Protein AF-A0A0T5ZWY5-F1 (afdb_monomer_lite)

Organism: NCBI:txid1576480

Structure (mmCIF, N/CA/C/O backbone):
data_AF-A0A0T5ZWY5-F1
#
_entry.id   AF-A0A0T5ZWY5-F1
#
loop_
_atom_site.group_PDB
_atom_site.id
_atom_site.type_symbol
_atom_site.label_atom_id
_atom_site.label_alt_id
_atom_site.label_comp_id
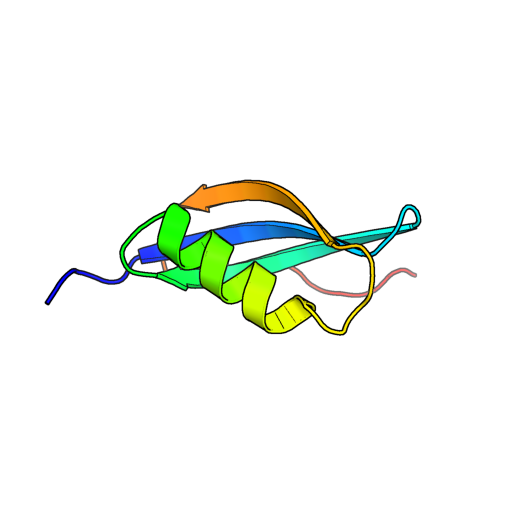_atom_site.label_asym_id
_atom_site.label_entity_id
_atom_site.label_seq_id
_atom_site.pdbx_PDB_ins_code
_atom_site.Cartn_x
_atom_site.Cartn_y
_atom_site.Cartn_z
_atom_site.occupancy
_atom_site.B_iso_or_equiv
_atom_site.auth_seq_id
_atom_site.auth_comp_id
_atom_site.auth_asym_id
_atom_site.auth_atom_id
_atom_site.pdbx_PDB_model_num
ATOM 1 N N . MET A 1 1 ? -17.253 12.729 9.485 1.00 57.66 1 MET A N 1
ATOM 2 C CA . MET A 1 1 ? -15.794 12.540 9.345 1.00 57.66 1 MET A CA 1
ATOM 3 C C . MET A 1 1 ? -15.497 11.103 9.727 1.00 57.66 1 MET A C 1
ATOM 5 O O . MET A 1 1 ? -15.853 10.729 10.840 1.00 57.66 1 MET A O 1
ATOM 9 N N . GLY A 1 2 ? -15.001 10.282 8.800 1.00 69.56 2 GLY A N 1
ATOM 10 C CA . GLY A 1 2 ? -14.653 8.889 9.074 1.00 69.56 2 GLY A CA 1
ATOM 11 C C . GLY A 1 2 ? -13.366 8.783 9.893 1.00 69.56 2 GLY A C 1
ATOM 12 O O . GLY A 1 2 ? -12.566 9.716 9.960 1.00 69.56 2 GLY A O 1
ATOM 13 N N . LYS A 1 3 ? -13.185 7.651 10.579 1.00 82.06 3 LYS A N 1
ATOM 14 C CA . LYS A 1 3 ? -11.973 7.366 11.356 1.00 82.06 3 LYS A CA 1
ATOM 15 C C . LYS A 1 3 ? -10.871 6.889 10.404 1.00 82.06 3 LYS A C 1
ATOM 17 O O . LYS A 1 3 ? -11.082 5.922 9.673 1.00 82.06 3 LYS A O 1
ATOM 22 N N . LEU A 1 4 ? -9.711 7.547 10.436 1.00 89.12 4 LEU A N 1
ATOM 23 C CA . LEU A 1 4 ? -8.532 7.124 9.677 1.00 89.12 4 LEU A CA 1
ATOM 24 C C . LEU A 1 4 ? -7.978 5.803 10.222 1.00 89.12 4 LEU A C 1
ATOM 26 O O . LEU A 1 4 ? -7.938 5.582 11.435 1.00 89.12 4 LEU A O 1
ATOM 30 N N . ARG A 1 5 ? -7.542 4.943 9.304 1.00 89.75 5 ARG A N 1
ATOM 31 C CA . ARG A 1 5 ? -6.944 3.629 9.548 1.00 89.75 5 ARG A CA 1
ATOM 32 C C . ARG A 1 5 ? -5.637 3.516 8.773 1.00 89.75 5 ARG A C 1
ATOM 34 O O . ARG A 1 5 ? -5.462 4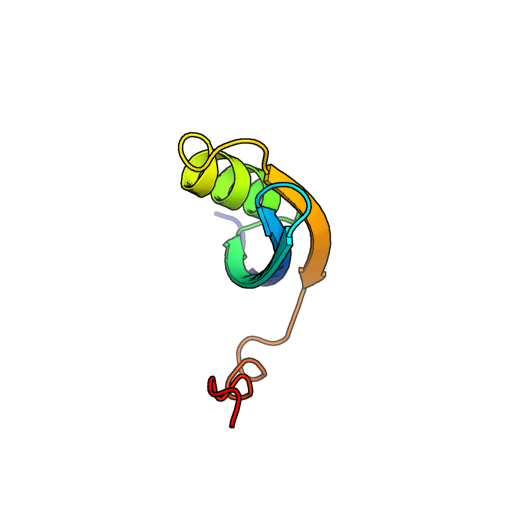.194 7.760 1.00 89.75 5 ARG A O 1
ATOM 41 N N . LYS A 1 6 ? -4.711 2.705 9.276 1.00 91.75 6 LYS A N 1
ATOM 42 C CA . LYS A 1 6 ? -3.384 2.521 8.688 1.00 91.75 6 LYS A CA 1
ATOM 43 C C . LYS A 1 6 ? -3.418 1.312 7.762 1.00 91.75 6 LYS A C 1
ATOM 45 O O . LYS A 1 6 ? -3.864 0.244 8.165 1.00 91.75 6 LYS A O 1
ATOM 50 N N . PHE A 1 7 ? -2.944 1.479 6.538 1.00 92.50 7 PHE A N 1
ATOM 51 C CA . PHE A 1 7 ? -2.879 0.424 5.536 1.00 92.50 7 PHE A CA 1
ATOM 52 C C . PHE A 1 7 ? -1.438 0.224 5.085 1.00 92.50 7 PHE A C 1
ATOM 54 O O . PHE A 1 7 ? -0.761 1.197 4.767 1.00 92.50 7 PHE A O 1
ATOM 61 N N . LEU A 1 8 ? -0.989 -1.027 5.032 1.00 93.25 8 LEU A N 1
ATOM 62 C CA . LEU A 1 8 ? 0.235 -1.437 4.359 1.00 93.25 8 LEU A CA 1
ATOM 63 C C . LEU A 1 8 ? -0.104 -1.822 2.919 1.00 93.25 8 LEU A C 1
ATOM 65 O O . LEU A 1 8 ? -0.907 -2.726 2.676 1.00 93.25 8 LEU A O 1
ATOM 69 N N . VAL A 1 9 ? 0.512 -1.127 1.977 1.00 92.69 9 VAL A N 1
ATOM 70 C CA . VAL A 1 9 ? 0.281 -1.256 0.542 1.00 92.69 9 VAL A CA 1
ATOM 71 C C . VAL A 1 9 ? 1.526 -1.856 -0.086 1.00 92.69 9 VAL A C 1
ATOM 73 O O . VAL A 1 9 ? 2.626 -1.347 0.098 1.00 92.69 9 VAL A O 1
ATOM 76 N N . GLU A 1 10 ? 1.353 -2.940 -0.830 1.00 92.25 10 GLU A N 1
ATOM 77 C CA . GLU A 1 10 ? 2.410 -3.556 -1.622 1.00 92.25 10 GLU A CA 1
ATOM 78 C C . GLU A 1 10 ? 2.379 -3.021 -3.055 1.00 92.25 10 GLU A C 1
ATOM 80 O O . GLU A 1 10 ? 1.396 -3.207 -3.780 1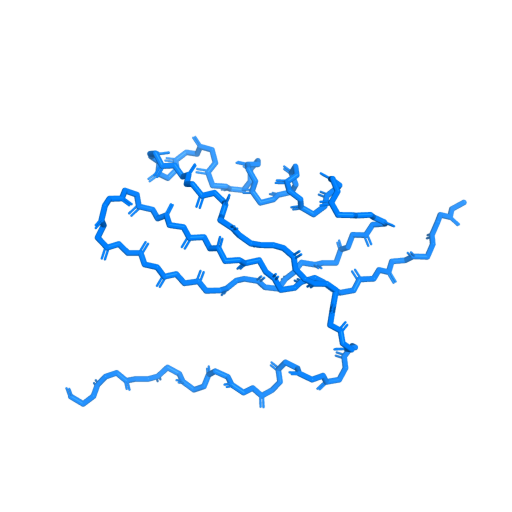.00 92.25 10 GLU A O 1
ATOM 85 N N . ILE A 1 11 ? 3.470 -2.368 -3.452 1.00 90.19 11 ILE A N 1
ATOM 86 C CA . ILE A 1 11 ? 3.577 -1.617 -4.700 1.00 90.19 11 ILE A CA 1
ATOM 87 C C . ILE A 1 11 ? 4.699 -2.203 -5.550 1.00 90.19 11 ILE A C 1
ATOM 89 O O . ILE A 1 11 ? 5.822 -2.404 -5.075 1.00 90.19 11 ILE A O 1
ATOM 93 N N . PHE A 1 12 ? 4.403 -2.427 -6.827 1.00 87.19 12 PHE A N 1
ATOM 94 C CA . PHE A 1 12 ? 5.383 -2.754 -7.852 1.00 87.19 12 PHE A CA 1
ATOM 95 C C . PHE A 1 12 ? 5.544 -1.570 -8.799 1.00 87.19 12 PHE A C 1
ATOM 97 O O . PHE A 1 12 ? 4.560 -1.070 -9.333 1.00 87.19 12 PHE A O 1
ATOM 104 N N . VAL A 1 13 ? 6.778 -1.113 -9.008 1.00 82.94 13 VAL A N 1
ATOM 105 C CA . VAL A 1 13 ? 7.107 -0.088 -10.008 1.00 82.94 13 VAL A CA 1
ATOM 106 C C . VAL A 1 13 ? 7.850 -0.768 -11.151 1.00 82.94 13 VAL A C 1
ATOM 108 O O . VAL A 1 13 ? 9.002 -1.192 -11.008 1.00 82.94 13 VAL A O 1
ATOM 111 N N . GLY A 1 14 ? 7.167 -0.898 -12.287 1.00 79.06 14 GLY A N 1
ATOM 112 C CA . GLY A 1 14 ? 7.575 -1.771 -13.384 1.00 79.06 14 GLY A CA 1
ATOM 113 C C . GLY A 1 14 ? 7.694 -3.239 -12.951 1.00 79.06 14 GLY A C 1
ATOM 114 O O . GLY A 1 14 ? 7.142 -3.660 -11.940 1.00 79.06 14 GLY A O 1
ATOM 115 N N . ASN A 1 15 ? 8.479 -4.024 -13.695 1.00 74.31 15 ASN A N 1
ATOM 116 C CA . ASN A 1 15 ? 8.655 -5.462 -13.428 1.00 74.31 15 ASN A CA 1
ATOM 117 C C . ASN A 1 15 ? 9.800 -5.784 -12.449 1.00 74.31 15 ASN A C 1
ATOM 119 O O . ASN A 1 15 ? 10.159 -6.950 -12.298 1.00 74.31 15 ASN A O 1
ATOM 123 N N . THR A 1 16 ? 10.445 -4.781 -11.848 1.00 68.62 16 THR A N 1
ATOM 124 C CA . THR A 1 16 ? 11.753 -4.975 -11.192 1.00 68.62 16 THR A CA 1
ATOM 125 C C . THR A 1 16 ? 11.839 -4.476 -9.760 1.00 68.62 16 THR A C 1
ATOM 127 O O . THR A 1 16 ? 12.753 -4.889 -9.049 1.00 68.62 16 THR A O 1
ATOM 130 N N . ARG A 1 17 ? 10.934 -3.603 -9.308 1.00 77.62 17 ARG A N 1
ATOM 131 C CA . ARG A 1 17 ? 11.004 -3.026 -7.961 1.00 77.62 17 ARG A CA 1
ATOM 132 C C . ARG A 1 17 ? 9.707 -3.258 -7.220 1.00 77.62 17 ARG A C 1
ATOM 134 O O . ARG A 1 17 ? 8.655 -2.838 -7.683 1.00 77.62 17 ARG A O 1
ATOM 141 N N . LYS A 1 18 ? 9.825 -3.893 -6.060 1.00 86.56 18 LYS A N 1
ATOM 142 C CA . LYS A 1 18 ? 8.751 -4.128 -5.104 1.00 86.56 18 LYS A CA 1
ATOM 143 C C . LYS A 1 18 ? 9.104 -3.412 -3.810 1.00 86.56 18 LYS A C 1
ATOM 145 O O . LYS A 1 18 ? 10.223 -3.568 -3.327 1.00 86.56 18 LYS A O 1
ATOM 150 N N . PHE A 1 19 ? 8.168 -2.664 -3.249 1.00 86.56 19 PHE A N 1
ATOM 151 C CA . PHE A 1 19 ? 8.307 -2.108 -1.908 1.00 86.56 19 PHE A CA 1
ATOM 152 C C . PHE A 1 19 ? 6.943 -1.972 -1.237 1.00 86.56 19 PHE A C 1
ATOM 154 O O . PHE A 1 19 ? 5.895 -2.058 -1.882 1.00 86.56 19 PHE A O 1
ATOM 161 N N . HIS A 1 20 ? 6.972 -1.769 0.074 1.00 89.75 20 HIS A N 1
ATOM 162 C CA . HIS A 1 20 ? 5.781 -1.545 0.876 1.00 89.75 20 HIS A CA 1
ATOM 163 C C . HIS A 1 20 ? 5.694 -0.082 1.290 1.00 89.75 20 HIS A C 1
ATOM 165 O O . HIS A 1 20 ? 6.693 0.525 1.672 1.00 89.75 20 HIS A O 1
ATOM 171 N N . GLU A 1 21 ? 4.494 0.481 1.239 1.00 87.88 21 GLU A N 1
ATOM 172 C CA . GLU A 1 21 ? 4.213 1.822 1.732 1.00 87.88 21 GLU A CA 1
ATOM 173 C C . GLU A 1 21 ? 3.069 1.790 2.740 1.00 87.88 21 GLU A C 1
ATOM 175 O O . GLU A 1 21 ? 2.077 1.089 2.558 1.00 87.88 21 GLU A O 1
ATOM 180 N N . THR A 1 22 ? 3.198 2.571 3.810 1.00 92.19 22 THR A N 1
ATOM 181 C CA . THR A 1 22 ? 2.113 2.741 4.772 1.00 92.19 22 THR A CA 1
ATOM 182 C C . THR A 1 22 ? 1.327 4.018 4.488 1.00 92.19 22 THR A C 1
ATOM 184 O O . THR A 1 22 ? 1.908 5.101 4.431 1.00 92.19 22 THR A O 1
ATOM 187 N N . VAL A 1 23 ? 0.002 3.908 4.381 1.00 91.81 23 VAL A N 1
ATOM 188 C CA . VAL A 1 23 ? -0.908 5.027 4.108 1.00 91.81 23 VAL A CA 1
ATOM 189 C C . VAL A 1 23 ? -2.018 5.095 5.152 1.00 91.81 23 VAL A C 1
ATOM 191 O O . VAL A 1 23 ? -2.588 4.079 5.543 1.00 91.81 23 VAL A O 1
ATOM 194 N N . TRP A 1 24 ? -2.346 6.308 5.595 1.00 92.38 24 TRP A N 1
ATOM 195 C CA . TRP A 1 24 ? -3.515 6.569 6.432 1.00 92.38 24 TRP A CA 1
ATOM 196 C C . TRP A 1 24 ? -4.710 6.937 5.558 1.00 92.38 24 TRP A C 1
ATOM 198 O O . TRP A 1 24 ? -4.655 7.925 4.830 1.00 92.38 24 TRP A O 1
ATOM 208 N N . ALA A 1 25 ? -5.789 6.163 5.639 1.00 92.62 25 ALA A N 1
ATOM 209 C CA . ALA A 1 25 ? -6.980 6.372 4.823 1.00 92.62 25 ALA A CA 1
ATOM 210 C C . ALA A 1 25 ? -8.264 5.993 5.572 1.00 92.62 25 ALA A C 1
ATOM 212 O O . ALA A 1 25 ? -8.238 5.268 6.565 1.00 92.62 25 ALA A O 1
ATOM 213 N N . GLU A 1 26 ? -9.412 6.487 5.107 1.00 91.19 26 GLU A N 1
ATOM 214 C CA . GLU A 1 26 ? -10.718 6.137 5.690 1.00 91.19 26 GLU A CA 1
ATOM 215 C C . GLU A 1 26 ? -11.185 4.727 5.276 1.00 91.19 26 GLU A C 1
ATOM 217 O O . GLU A 1 26 ? -11.949 4.087 6.006 1.00 91.19 26 GLU A O 1
ATOM 222 N N . SER A 1 27 ? -10.708 4.223 4.133 1.00 92.19 27 SER A N 1
ATOM 223 C CA . SER A 1 27 ? -11.017 2.904 3.565 1.00 92.19 27 SER A CA 1
ATOM 224 C C . SER A 1 27 ? -9.861 2.372 2.708 1.00 92.19 27 SER A C 1
ATOM 226 O O . SER A 1 27 ? -8.905 3.096 2.416 1.00 92.19 27 SER A O 1
ATOM 228 N N . ARG A 1 28 ? -9.968 1.110 2.275 1.00 91.38 28 ARG A N 1
ATOM 229 C CA . ARG A 1 28 ? -8.997 0.466 1.380 1.00 91.38 28 ARG A CA 1
ATOM 230 C C . ARG A 1 28 ? -8.937 1.173 0.025 1.00 91.38 28 ARG A C 1
ATOM 232 O O . ARG A 1 28 ? -7.853 1.435 -0.476 1.00 91.38 28 ARG A O 1
ATOM 239 N N . GLU A 1 29 ? -10.092 1.522 -0.529 1.00 92.31 29 GLU A N 1
ATOM 240 C CA . GLU A 1 29 ? -10.219 2.221 -1.810 1.00 92.31 29 GLU A CA 1
ATOM 241 C C . GLU A 1 29 ? -9.591 3.620 -1.751 1.00 92.31 29 GLU A C 1
ATOM 243 O O . GLU A 1 29 ? -8.941 4.063 -2.695 1.00 92.31 29 GLU A O 1
ATOM 248 N N . ALA A 1 30 ? -9.721 4.308 -0.611 1.00 93.19 30 ALA A N 1
ATOM 249 C CA . ALA A 1 30 ? -9.049 5.583 -0.397 1.00 93.19 30 ALA A CA 1
ATOM 250 C C . ALA A 1 30 ? -7.522 5.412 -0.305 1.00 93.19 30 ALA A C 1
ATOM 252 O O . ALA A 1 30 ? -6.792 6.226 -0.864 1.00 93.19 30 ALA A O 1
ATOM 253 N N . ALA A 1 31 ? -7.030 4.351 0.348 1.00 92.25 31 ALA A N 1
ATOM 254 C CA . ALA A 1 31 ? -5.598 4.045 0.384 1.00 92.25 31 ALA A CA 1
ATOM 255 C C . ALA A 1 31 ? -5.048 3.756 -1.023 1.00 92.25 31 ALA A C 1
ATOM 257 O O . ALA A 1 31 ? -3.996 4.280 -1.379 1.00 92.25 31 ALA A O 1
ATOM 258 N N . GLU A 1 32 ? -5.785 2.994 -1.835 1.00 91.94 32 GLU A N 1
ATOM 259 C CA . GLU A 1 32 ? -5.442 2.722 -3.235 1.00 91.94 32 GLU A CA 1
ATOM 260 C C . GLU A 1 32 ? -5.341 4.016 -4.047 1.00 91.94 32 GLU A C 1
ATOM 262 O O . GLU A 1 32 ? -4.317 4.269 -4.671 1.00 91.94 32 GLU A O 1
ATOM 267 N N . SER A 1 33 ? -6.355 4.883 -3.965 1.00 91.44 33 SER A N 1
ATOM 268 C CA . SER A 1 33 ? -6.372 6.157 -4.691 1.00 91.44 33 SER A CA 1
ATOM 269 C C . SER A 1 33 ? -5.240 7.100 -4.269 1.00 91.44 33 SER A C 1
ATOM 271 O O . SER A 1 33 ? -4.681 7.803 -5.113 1.00 91.44 33 SER A O 1
ATOM 273 N N . ILE A 1 34 ? -4.865 7.107 -2.984 1.00 91.56 34 ILE A N 1
ATOM 274 C CA . ILE A 1 34 ? -3.721 7.888 -2.493 1.00 91.56 34 ILE A CA 1
ATOM 275 C C . ILE A 1 34 ? -2.416 7.374 -3.107 1.00 91.56 34 ILE A C 1
ATOM 277 O O . ILE A 1 34 ? -1.606 8.176 -3.575 1.00 91.56 34 ILE A O 1
ATOM 281 N N . VAL A 1 35 ? -2.208 6.056 -3.114 1.00 89.81 35 VAL A N 1
ATOM 282 C CA . VAL A 1 35 ? -0.999 5.435 -3.672 1.00 89.81 35 VAL A CA 1
ATOM 283 C C . VAL A 1 35 ? -0.933 5.642 -5.179 1.00 89.81 35 VAL A C 1
ATOM 285 O O . VAL A 1 35 ? 0.086 6.109 -5.683 1.00 89.81 35 VAL A O 1
ATOM 288 N N . ASP A 1 36 ? -2.022 5.362 -5.889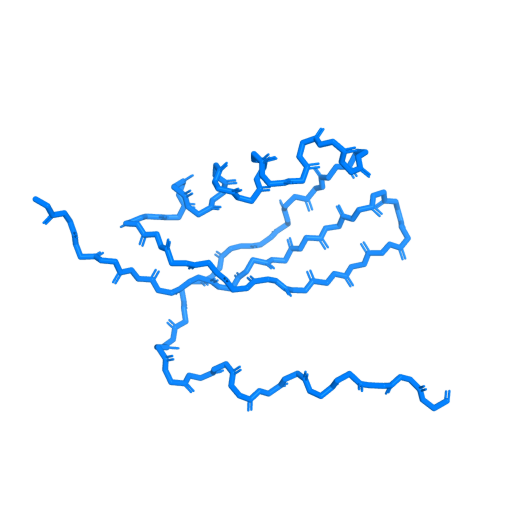 1.00 88.00 36 ASP A N 1
ATOM 289 C CA . ASP A 1 36 ? -2.115 5.549 -7.334 1.00 88.00 36 ASP A CA 1
ATOM 290 C C . ASP A 1 36 ? -1.805 7.005 -7.713 1.00 88.00 36 ASP A C 1
ATOM 292 O O . ASP A 1 36 ? -0.910 7.268 -8.512 1.00 88.00 36 ASP A O 1
ATOM 296 N N . GLY A 1 37 ? -2.416 7.977 -7.026 1.00 89.00 37 GLY A N 1
ATOM 297 C CA . GLY A 1 37 ? -2.135 9.398 -7.240 1.00 89.00 37 GLY A CA 1
ATOM 298 C C . GLY A 1 37 ? -0.689 9.800 -6.927 1.00 89.00 37 GLY A C 1
ATOM 299 O O . GLY A 1 37 ? -0.102 10.615 -7.644 1.00 89.00 37 GLY A O 1
ATOM 300 N N . LYS A 1 38 ? -0.086 9.222 -5.881 1.00 87.62 38 LYS A N 1
ATOM 301 C CA . LYS A 1 38 ? 1.304 9.498 -5.488 1.00 87.62 38 LYS A CA 1
ATOM 302 C C . LYS A 1 38 ? 2.308 8.970 -6.511 1.00 87.62 38 LYS A C 1
ATOM 304 O O . LYS A 1 38 ? 3.295 9.648 -6.801 1.00 87.62 38 LYS A O 1
ATOM 309 N N . TYR A 1 39 ? 2.051 7.790 -7.071 1.00 84.94 39 TYR A N 1
ATOM 310 C CA . TYR A 1 39 ? 2.953 7.1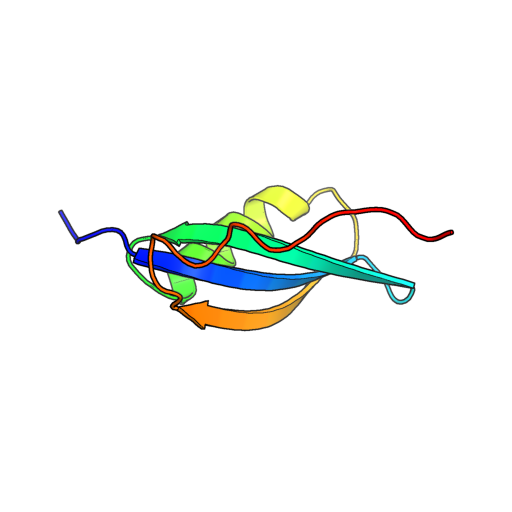23 -8.009 1.00 84.94 39 TYR A CA 1
ATOM 311 C C . TYR A 1 39 ? 2.520 7.225 -9.475 1.00 84.94 39 TYR A C 1
ATOM 313 O O . TYR A 1 39 ? 3.239 6.733 -10.340 1.00 84.94 39 TYR A O 1
ATOM 321 N N . ALA A 1 40 ? 1.455 7.965 -9.795 1.00 81.94 40 ALA A N 1
ATOM 322 C CA . ALA A 1 40 ? 0.956 8.170 -11.160 1.00 81.94 40 ALA A CA 1
ATOM 323 C C . ALA A 1 40 ? 2.024 8.653 -12.164 1.00 81.94 40 ALA A C 1
ATOM 325 O O . ALA A 1 40 ? 1.885 8.472 -13.371 1.00 81.94 40 ALA A O 1
ATOM 326 N N . ARG A 1 41 ? 3.100 9.295 -11.685 1.00 80.19 41 ARG A N 1
ATOM 327 C CA . ARG A 1 41 ? 4.222 9.777 -12.514 1.00 80.19 41 ARG A CA 1
ATOM 328 C C . ARG A 1 41 ? 5.459 8.873 -12.495 1.00 80.19 41 ARG A C 1
ATOM 330 O O . ARG A 1 41 ? 6.413 9.161 -13.211 1.00 80.19 41 ARG A O 1
ATOM 337 N N . ALA A 1 42 ? 5.472 7.818 -11.681 1.00 75.81 42 ALA A N 1
ATOM 338 C CA . ALA A 1 42 ? 6.621 6.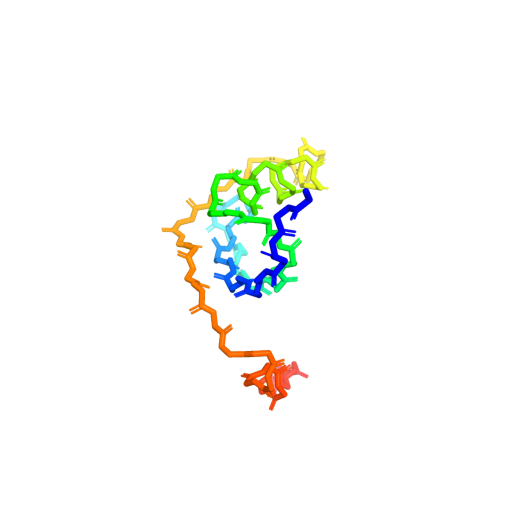931 -11.489 1.00 75.81 42 ALA A CA 1
ATOM 339 C C . ALA A 1 42 ? 6.743 5.830 -12.563 1.00 75.81 42 ALA A C 1
ATOM 341 O O . ALA A 1 42 ? 7.734 5.102 -12.573 1.00 75.81 42 ALA A O 1
ATOM 342 N N . GLY A 1 43 ? 5.775 5.726 -13.482 1.00 77.75 43 GLY A N 1
ATOM 343 C CA . GLY A 1 43 ? 5.724 4.713 -14.540 1.00 77.75 43 GLY A CA 1
ATOM 344 C C . GLY A 1 43 ? 4.552 3.754 -14.345 1.00 77.75 43 GLY A C 1
ATOM 345 O O . GLY A 1 43 ? 3.545 4.133 -13.755 1.00 77.75 43 GLY A O 1
ATOM 346 N N . THR A 1 44 ? 4.671 2.522 -14.849 1.00 82.50 44 THR A N 1
ATOM 347 C CA . THR A 1 44 ? 3.683 1.469 -14.575 1.00 82.50 44 THR A CA 1
ATOM 348 C C . THR A 1 44 ? 3.769 1.081 -13.108 1.00 82.50 44 THR A C 1
ATOM 350 O O . THR A 1 44 ? 4.822 0.631 -12.652 1.00 82.50 44 THR A O 1
ATOM 353 N N . VAL A 1 45 ? 2.678 1.288 -12.381 1.00 82.44 45 VAL A N 1
ATOM 354 C CA . VAL A 1 45 ? 2.561 0.964 -10.964 1.00 82.44 45 VAL A CA 1
ATOM 355 C C . VAL A 1 45 ? 1.453 -0.061 -10.817 1.00 82.44 45 VAL A C 1
ATOM 357 O O . VAL A 1 45 ? 0.329 0.192 -11.237 1.00 82.44 45 VAL A O 1
ATOM 360 N N . ASP A 1 46 ? 1.774 -1.194 -10.210 1.00 87.75 46 ASP A N 1
ATOM 361 C CA . ASP A 1 46 ? 0.810 -2.241 -9.901 1.00 87.75 46 ASP A CA 1
ATOM 362 C C . ASP A 1 46 ? 0.679 -2.368 -8.382 1.00 87.75 46 ASP A C 1
ATOM 364 O O . ASP A 1 46 ? 1.643 -2.673 -7.670 1.00 87.75 46 ASP A O 1
ATOM 368 N N . ILE A 1 47 ? -0.532 -2.130 -7.877 1.00 87.50 47 ILE A N 1
ATOM 369 C CA . ILE A 1 47 ? -0.880 -2.366 -6.477 1.00 87.50 47 ILE A CA 1
ATOM 370 C C . ILE A 1 47 ? -1.382 -3.800 -6.372 1.00 87.50 47 ILE A C 1
ATOM 372 O O . ILE A 1 47 ? -2.428 -4.157 -6.907 1.00 87.50 47 ILE A O 1
ATOM 376 N N . THR A 1 48 ? -0.626 -4.639 -5.676 1.00 86.00 48 THR A N 1
ATOM 377 C CA . THR A 1 48 ? -0.920 -6.080 -5.594 1.00 86.00 48 THR A CA 1
ATOM 378 C C . THR A 1 48 ? -1.619 -6.459 -4.297 1.00 86.00 48 THR A C 1
ATOM 380 O O . THR A 1 48 ? -2.345 -7.453 -4.246 1.00 86.00 48 THR A O 1
ATOM 383 N N . SER A 1 49 ? -1.427 -5.671 -3.237 1.00 88.69 49 SER A N 1
ATOM 384 C CA . SER A 1 49 ? -2.018 -5.942 -1.931 1.00 88.69 49 SER A CA 1
ATOM 385 C C . SER A 1 49 ? -2.202 -4.665 -1.120 1.00 88.69 49 SER A C 1
ATOM 387 O O . SER A 1 49 ? -1.359 -3.772 -1.149 1.00 88.69 49 SER A O 1
ATOM 389 N N . ILE A 1 50 ? -3.302 -4.599 -0.371 1.00 92.69 50 ILE A N 1
ATOM 390 C CA . ILE A 1 50 ? -3.592 -3.535 0.595 1.00 92.69 50 ILE A CA 1
ATOM 391 C C . ILE A 1 50 ? -4.175 -4.200 1.835 1.00 92.69 50 ILE A C 1
ATOM 393 O O . ILE A 1 50 ? -5.241 -4.816 1.758 1.00 92.69 50 ILE A O 1
ATOM 397 N N . ASN A 1 51 ? -3.495 -4.066 2.969 1.00 92.12 51 ASN A N 1
ATOM 398 C CA . ASN A 1 51 ? -3.908 -4.672 4.232 1.00 92.12 51 ASN A CA 1
ATOM 399 C C . ASN A 1 51 ? -3.989 -3.604 5.316 1.00 92.12 51 ASN A C 1
ATOM 401 O O . ASN A 1 51 ? -3.061 -2.818 5.475 1.00 92.12 51 ASN A O 1
ATOM 405 N N . GLU A 1 52 ? -5.091 -3.570 6.061 1.00 91.25 52 GLU A N 1
ATOM 406 C CA . GLU A 1 52 ? -5.177 -2.754 7.274 1.00 91.25 52 GLU A CA 1
ATOM 407 C C . GLU A 1 52 ? -4.208 -3.328 8.317 1.00 91.25 52 GLU A C 1
ATOM 409 O O . GLU A 1 52 ? -4.175 -4.540 8.529 1.00 91.25 52 GLU A O 1
ATOM 414 N N . ILE A 1 53 ? -3.402 -2.472 8.937 1.00 90.75 53 ILE A N 1
ATOM 415 C CA . ILE A 1 53 ? -2.440 -2.845 9.977 1.00 90.75 53 ILE A CA 1
ATOM 416 C C . ILE A 1 53 ? -2.664 -1.991 11.220 1.00 90.75 53 ILE A C 1
ATOM 418 O O . ILE A 1 53 ? -3.208 -0.886 11.151 1.00 90.75 53 ILE A O 1
ATOM 422 N N . GLU A 1 54 ? -2.220 -2.484 12.372 1.00 85.00 54 GLU A N 1
ATOM 423 C CA . GLU A 1 54 ? -2.291 -1.702 13.601 1.00 85.00 54 GLU A CA 1
ATOM 424 C C . GLU A 1 54 ? -1.384 -0.464 13.514 1.00 85.00 54 GLU A C 1
ATOM 426 O O . GLU A 1 54 ? -0.306 -0.474 12.909 1.00 85.00 54 GLU A O 1
ATOM 431 N N . ALA A 1 55 ? -1.840 0.634 14.123 1.00 68.00 55 ALA A N 1
ATOM 432 C CA . ALA A 1 55 ? -1.158 1.927 14.105 1.00 68.00 55 ALA A CA 1
ATOM 433 C C . ALA A 1 55 ? 0.295 1.857 14.620 1.00 68.00 55 ALA A C 1
ATOM 435 O O . ALA A 1 55 ? 1.146 2.589 14.108 1.00 68.00 55 ALA A O 1
ATOM 436 N N . ASP A 1 56 ? 0.565 0.934 15.545 1.00 65.50 56 ASP A N 1
ATOM 437 C CA . ASP A 1 56 ? 1.849 0.704 16.221 1.00 65.50 56 ASP A CA 1
ATOM 438 C C . ASP A 1 56 ? 2.796 -0.256 15.469 1.00 65.50 56 ASP A C 1
ATOM 440 O O . ASP A 1 56 ? 3.998 -0.241 15.694 1.00 65.50 56 ASP A O 1
ATOM 444 N N . SER A 1 57 ? 2.316 -1.073 14.523 1.00 52.34 57 SER A N 1
ATOM 445 C CA . SER A 1 57 ? 3.090 -2.224 14.007 1.00 52.34 57 SER A CA 1
ATOM 446 C C . SER A 1 57 ? 3.977 -1.950 12.781 1.00 52.34 57 SER A C 1
ATOM 448 O O . SER A 1 57 ? 4.323 -2.888 12.070 1.00 52.34 57 SER A O 1
ATOM 450 N N . ALA A 1 58 ? 4.340 -0.692 12.489 1.00 54.09 58 ALA A N 1
ATOM 451 C CA . ALA A 1 58 ? 5.191 -0.365 11.324 1.00 54.09 58 ALA A CA 1
ATOM 452 C C . ALA A 1 58 ? 6.597 0.145 11.686 1.00 54.09 58 ALA A C 1
ATOM 454 O O . ALA A 1 58 ? 7.200 0.875 10.904 1.00 54.09 58 ALA A O 1
ATOM 455 N N . GLU A 1 59 ? 7.126 -0.235 12.848 1.00 50.78 59 GLU A N 1
ATOM 456 C CA . GLU A 1 59 ? 8.552 -0.097 13.181 1.00 50.78 59 GLU A CA 1
ATOM 457 C C . GLU A 1 59 ? 9.295 -1.397 12.829 1.00 50.78 59 GLU A C 1
ATOM 459 O O . GLU A 1 59 ? 9.669 -2.165 13.709 1.00 50.78 59 GLU A O 1
ATOM 464 N N . GLY A 1 60 ? 9.440 -1.715 11.536 1.00 50.50 60 GLY A N 1
ATOM 465 C CA . GLY A 1 60 ? 9.984 -3.026 11.149 1.00 50.50 60 GLY A CA 1
ATOM 466 C C . GLY A 1 60 ? 10.459 -3.208 9.710 1.00 50.50 60 GLY A C 1
ATOM 467 O O . GLY A 1 60 ? 10.520 -4.342 9.247 1.00 50.50 60 GLY A O 1
ATOM 468 N N . PHE A 1 61 ? 10.798 -2.137 8.992 1.00 51.66 61 PHE A N 1
ATOM 469 C CA . PHE A 1 61 ? 11.527 -2.258 7.725 1.00 51.66 61 PHE A CA 1
ATOM 470 C C . PHE A 1 61 ? 12.820 -1.454 7.814 1.00 51.66 61 PHE A C 1
ATOM 472 O O . PHE A 1 61 ? 12.924 -0.336 7.311 1.00 51.66 61 PHE A O 1
ATOM 479 N N . GLU A 1 62 ? 13.806 -2.035 8.497 1.00 46.09 62 GLU A N 1
ATOM 480 C CA . GLU A 1 62 ? 15.203 -1.666 8.299 1.00 46.09 62 GLU A CA 1
ATOM 481 C C . GLU A 1 62 ? 15.546 -1.930 6.827 1.00 46.09 62 GLU A C 1
ATOM 483 O O . GLU A 1 62 ? 15.427 -3.046 6.320 1.00 46.09 62 GLU A O 1
ATOM 488 N N . SER A 1 63 ? 15.885 -0.860 6.112 1.00 61.53 63 SER A N 1
ATOM 489 C CA . SER A 1 63 ? 16.515 -0.951 4.802 1.00 61.53 63 SER A CA 1
ATOM 490 C C . SER A 1 63 ? 18.004 -1.178 5.009 1.00 61.53 63 SER A C 1
ATOM 492 O O . SER A 1 63 ? 18.642 -0.310 5.585 1.00 61.53 63 SER A O 1
ATOM 494 N N . GLU A 1 64 ? 18.545 -2.278 4.494 1.00 40.38 64 GLU A N 1
ATOM 495 C CA . GLU A 1 64 ? 19.797 -2.301 3.722 1.00 40.38 64 GLU A CA 1
ATOM 496 C C . GLU A 1 64 ? 20.003 -3.711 3.136 1.00 40.38 64 GLU A C 1
ATOM 498 O O . GLU A 1 64 ? 19.888 -4.694 3.867 1.00 40.38 64 GLU A O 1
ATOM 503 N N . PRO A 1 65 ? 20.260 -3.868 1.825 1.00 54.69 65 PRO A N 1
ATOM 504 C CA . PRO A 1 65 ? 20.942 -5.058 1.338 1.00 54.69 65 PRO A CA 1
ATOM 505 C C . PRO A 1 65 ? 22.444 -4.926 1.644 1.00 54.69 65 PRO A C 1
ATOM 507 O O . PRO A 1 65 ? 23.033 -3.893 1.323 1.00 54.69 65 PRO A O 1
ATOM 510 N N . GLU A 1 66 ? 23.034 -5.960 2.252 1.00 51.50 66 GLU A N 1
ATOM 511 C CA . GLU A 1 66 ? 24.496 -6.159 2.316 1.00 51.50 66 GLU A CA 1
ATOM 512 C C . GLU A 1 66 ? 25.148 -6.177 0.921 1.00 51.50 66 GLU A C 1
ATOM 514 O O . GLU A 1 66 ? 24.517 -6.694 -0.037 1.00 51.50 66 GLU A O 1
#

pLDDT: mean 80.71, std 14.56, range [40.38, 93.25]

Radius of gyration: 12.61 Å; chains: 1; bounding box: 40×19×31 Å

Secondary structure (DSSP, 8-state):
-PPPEEEEEEEEETTTEEEEEEEEESSHHHHHHHHHHHHTTSSSEEEEEEEEE-TTTT--------

Sequence (66 aa):
MGKLRKFLVEIFVGNTRKFHETVWAESREAAESIVDGKYARAGTVDITSINEIEADSAEGFESEPE

Foldseek 3Di:
DADWFKKWWWKDQPPPDIDIDIDIDRDQVRRVVVVCVVCVPSHDMDTDDIGTDDPPPPPDDDDDDD